Protein AF-A0A4S8J5B4-F1 (afdb_monomer)

Radius of gyration: 14.52 Å; Cα contacts (8 Å, |Δi|>4): 27; chains: 1; bounding box: 27×30×40 Å

Solvent-accessible surface area (backbone atoms only — not comparable to full-atom values): 4295 Å² total; per-residue (Å²): 119,82,79,59,82,87,51,77,75,57,52,81,49,96,84,52,69,43,83,77,57,92,87,46,57,102,60,61,76,79,49,84,88,57,96,80,58,52,70,69,53,55,52,50,48,52,53,52,51,55,51,53,50,47,53,55,52,50,52,58,57,63,73,72,111

Sequence (65 aa):
MVYAMCSVLKSVNPSLKAMVVPQGAHHVDLRYSTKEDPMWLQNVRRKEINIIAGWINQFYADSKL

Secondary structure (DSSP, 8-state):
--GGGGS--S-SSSSS-----TT--TTGGGSPP-TT--HHHHHHHHHHHHHHHHHHHHHHHHTT-

InterPro domains:
  IPR029058 Alpha/Beta hydrolase fold [G3DSA:3.40.50.1820] (2-60)

pLDDT: mean 86.48, std 12.56, range [44.81, 97.38]

Foldseek 3Di:
DVPCPPDDQAQPDPLRGDDDDPPDDPCVLPDDDDPPDDPSSVVVVVVVVVSVVVVVVVVVVVVVD

Mean predicted aligned error: 5.84 Å

Organism: Musa balbisiana (NCBI:txid52838)

Structure (mmCIF, N/CA/C/O backbone):
data_AF-A0A4S8J5B4-F1
#
_entry.id   AF-A0A4S8J5B4-F1
#
loop_
_atom_site.group_PDB
_atom_site.id
_atom_site.type_symbol
_atom_site.label_atom_id
_atom_site.label_alt_id
_atom_site.label_comp_id
_atom_site.label_asym_id
_atom_site.label_entity_id
_atom_site.label_seq_id
_atom_site.pdbx_PDB_ins_code
_atom_site.Cartn_x
_atom_site.Cartn_y
_atom_site.Cartn_z
_atom_site.occupancy
_atom_site.B_iso_or_equiv
_atom_site.auth_seq_id
_atom_site.auth_comp_id
_atom_site.auth_asym_id
_atom_site.auth_atom_id
_atom_site.pdbx_PDB_model_num
ATOM 1 N N . MET A 1 1 ? 8.947 9.080 -12.542 1.00 51.19 1 MET A N 1
ATOM 2 C CA . MET A 1 1 ? 9.654 9.909 -11.539 1.00 51.19 1 MET A CA 1
ATOM 3 C C . MET A 1 1 ? 9.267 11.399 -11.532 1.00 51.19 1 MET A C 1
ATOM 5 O O . MET A 1 1 ? 9.788 12.116 -10.696 1.00 51.19 1 MET A O 1
ATOM 9 N N . VAL A 1 2 ? 8.351 11.882 -12.393 1.00 44.81 2 VAL A N 1
ATOM 10 C CA . VAL A 1 2 ? 7.923 13.306 -12.419 1.00 44.81 2 VAL A CA 1
ATOM 11 C C . VAL A 1 2 ? 6.862 13.632 -11.349 1.00 44.81 2 VAL A C 1
ATOM 13 O O . VAL A 1 2 ? 6.811 14.743 -10.844 1.00 44.81 2 VAL A O 1
ATOM 16 N N . TYR A 1 3 ? 6.063 12.649 -10.926 1.00 52.47 3 TYR A N 1
ATOM 17 C CA . TYR A 1 3 ? 4.926 12.864 -10.017 1.00 52.47 3 TYR A CA 1
ATOM 18 C C . TYR A 1 3 ? 5.261 12.858 -8.517 1.00 52.47 3 TYR A C 1
ATOM 20 O O . TYR A 1 3 ? 4.431 13.255 -7.712 1.00 52.47 3 TYR A O 1
ATOM 28 N N . ALA A 1 4 ? 6.471 12.447 -8.126 1.00 61.31 4 ALA A N 1
ATOM 29 C CA . ALA A 1 4 ? 6.848 12.298 -6.715 1.00 61.31 4 ALA A CA 1
ATOM 30 C C . ALA A 1 4 ? 7.271 13.616 -6.032 1.00 61.31 4 ALA A C 1
ATOM 32 O O . ALA A 1 4 ? 7.447 13.645 -4.818 1.00 61.31 4 ALA A O 1
ATOM 33 N N . MET A 1 5 ? 7.467 14.702 -6.789 1.00 62.59 5 MET A N 1
ATOM 34 C CA . MET A 1 5 ? 8.092 15.930 -6.271 1.00 62.59 5 MET A CA 1
ATOM 35 C C . MET A 1 5 ? 7.195 16.748 -5.332 1.00 62.59 5 MET A C 1
ATOM 37 O O . MET A 1 5 ? 7.711 17.467 -4.484 1.00 62.59 5 MET A O 1
ATOM 41 N N . CYS A 1 6 ? 5.872 16.603 -5.435 1.00 71.50 6 CYS A N 1
ATOM 42 C CA . CYS A 1 6 ? 4.906 17.249 -4.536 1.00 71.50 6 CYS A CA 1
ATOM 43 C C . CYS A 1 6 ? 4.221 16.251 -3.584 1.00 71.50 6 CY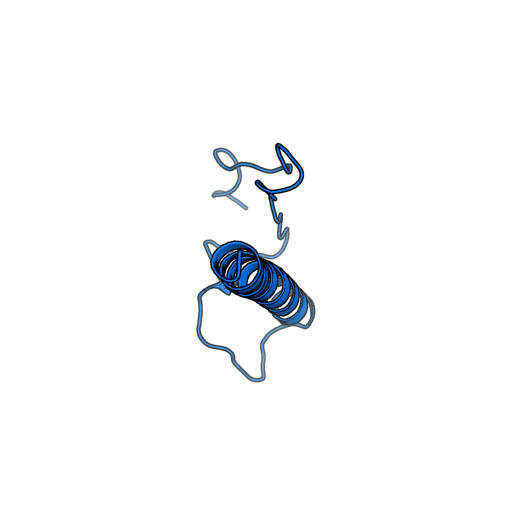S A C 1
ATOM 45 O O . CYS A 1 6 ? 3.185 16.564 -3.004 1.00 71.50 6 CYS A O 1
ATOM 47 N N . SER A 1 7 ? 4.763 15.038 -3.443 1.00 77.62 7 SER A N 1
ATOM 48 C CA . SER A 1 7 ? 4.180 13.970 -2.623 1.00 77.62 7 SER A CA 1
ATOM 49 C C . SER A 1 7 ? 4.840 13.866 -1.245 1.00 77.62 7 SER A C 1
ATOM 51 O O . SER A 1 7 ? 5.954 14.339 -1.022 1.00 77.62 7 SER A O 1
ATOM 53 N N . VAL A 1 8 ? 4.178 13.177 -0.311 1.00 83.94 8 VAL A N 1
ATOM 54 C CA . VAL A 1 8 ? 4.772 12.808 0.981 1.00 83.94 8 VAL A CA 1
ATOM 55 C C . VAL A 1 8 ? 5.702 11.610 0.779 1.00 83.94 8 VAL A C 1
ATOM 57 O O . VAL A 1 8 ? 5.251 10.505 0.490 1.00 83.94 8 VAL A O 1
ATOM 60 N N . LEU A 1 9 ? 7.010 11.825 0.936 1.00 86.81 9 LEU A N 1
ATOM 61 C CA . LEU A 1 9 ? 8.038 10.800 0.690 1.00 86.81 9 LEU A CA 1
ATOM 62 C C . LEU A 1 9 ? 8.556 10.114 1.963 1.00 86.81 9 LEU A C 1
ATOM 64 O O . LEU A 1 9 ? 9.441 9.262 1.898 1.00 86.81 9 LEU A O 1
ATOM 68 N N . LYS A 1 10 ? 8.041 10.491 3.136 1.00 87.94 10 LYS A N 1
ATOM 69 C CA . LYS A 1 10 ? 8.421 9.916 4.432 1.00 87.94 10 LYS A CA 1
ATOM 70 C C . LYS A 1 10 ? 7.202 9.833 5.337 1.00 87.94 10 LYS A C 1
ATOM 72 O O . LYS A 1 10 ? 6.378 10.742 5.337 1.00 87.94 10 LYS A O 1
ATOM 77 N N . SER A 1 11 ? 7.097 8.747 6.099 1.00 89.62 11 SER A N 1
ATOM 78 C CA . SER A 1 11 ? 6.050 8.602 7.110 1.00 89.62 11 SER A CA 1
ATOM 79 C C . SER A 1 11 ? 6.135 9.749 8.110 1.00 89.62 11 SER A C 1
ATOM 81 O O . SER A 1 11 ? 7.224 10.081 8.578 1.00 89.62 11 SER A O 1
ATOM 83 N N . VAL A 1 12 ? 4.989 10.336 8.434 1.00 90.81 12 VAL A N 1
ATOM 84 C CA . VAL A 1 12 ? 4.902 11.492 9.338 1.00 90.81 12 VAL A CA 1
ATOM 85 C C . VAL A 1 12 ? 4.761 11.027 10.787 1.00 90.81 12 VAL A C 1
ATOM 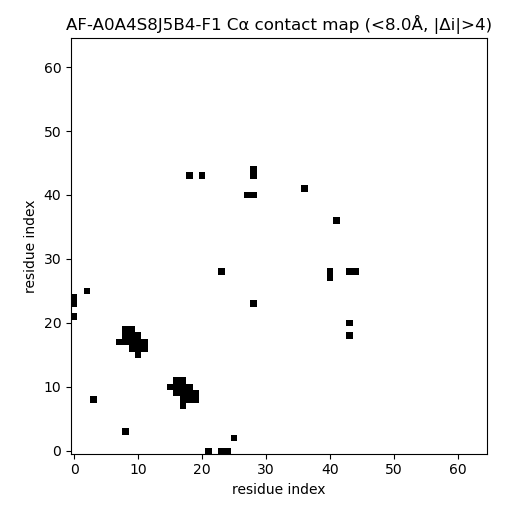87 O O . VAL A 1 12 ? 5.275 11.664 11.699 1.00 90.81 12 VAL A O 1
ATOM 90 N N . ASN A 1 13 ? 4.083 9.897 11.005 1.00 92.19 13 ASN A N 1
ATOM 91 C CA . ASN A 1 13 ? 3.930 9.248 12.306 1.00 92.19 13 ASN A CA 1
ATOM 92 C C . ASN A 1 13 ? 3.606 7.740 12.107 1.00 92.19 13 ASN A C 1
ATOM 94 O O . ASN A 1 13 ? 3.517 7.288 10.959 1.00 92.19 13 ASN A O 1
ATOM 98 N N . PRO A 1 14 ? 3.438 6.936 13.179 1.00 87.62 14 PRO A N 1
ATOM 99 C CA . PRO A 1 14 ? 3.173 5.501 13.049 1.00 87.62 14 PRO A CA 1
ATOM 100 C C . PRO A 1 14 ? 1.891 5.121 12.287 1.00 87.62 14 PRO A C 1
ATOM 102 O O . PRO A 1 14 ? 1.857 4.034 11.706 1.00 87.62 14 PRO A O 1
ATOM 105 N N . SER A 1 15 ? 0.857 5.970 12.265 1.00 87.81 15 SER A N 1
ATOM 106 C CA . SER A 1 15 ? -0.396 5.724 11.535 1.00 87.81 15 SER A CA 1
ATOM 107 C C . SER A 1 15 ? -0.405 6.348 10.134 1.00 87.81 15 SER A C 1
ATOM 109 O O . SER A 1 15 ? -0.934 5.740 9.205 1.00 87.81 15 SER A O 1
ATOM 111 N N . LEU A 1 16 ? 0.249 7.500 9.943 1.00 88.44 16 LEU A N 1
ATOM 112 C CA . LEU A 1 16 ? 0.403 8.185 8.657 1.00 88.44 16 LEU A CA 1
ATOM 113 C C . LEU A 1 16 ? 1.702 7.752 7.960 1.00 88.44 16 LEU A C 1
ATOM 115 O O . LEU A 1 16 ? 2.735 8.433 8.006 1.00 88.44 16 LEU A O 1
ATOM 119 N N . LYS A 1 17 ? 1.637 6.575 7.332 1.00 87.19 17 LYS A N 1
ATOM 120 C CA . LYS A 1 17 ? 2.769 5.926 6.660 1.00 87.19 17 LYS A CA 1
ATOM 121 C C . LYS A 1 17 ? 2.889 6.376 5.205 1.00 87.19 17 LYS A C 1
ATOM 123 O O . LYS A 1 17 ? 1.906 6.353 4.475 1.00 87.19 17 LYS A O 1
ATOM 128 N N . ALA A 1 18 ? 4.104 6.704 4.768 1.00 90.12 18 ALA A N 1
ATOM 129 C CA . ALA A 1 18 ? 4.411 6.912 3.355 1.00 90.12 18 ALA A CA 1
ATOM 130 C C . ALA A 1 18 ? 5.103 5.671 2.782 1.00 90.12 18 ALA A C 1
ATOM 132 O O . ALA A 1 18 ? 6.019 5.125 3.404 1.00 90.12 18 ALA A O 1
ATOM 133 N N . MET A 1 19 ? 4.700 5.248 1.584 1.00 83.94 19 MET A N 1
ATOM 134 C CA . MET A 1 19 ? 5.356 4.169 0.849 1.00 83.94 19 MET A CA 1
ATOM 135 C C . MET A 1 19 ? 5.918 4.720 -0.457 1.00 83.94 19 MET A C 1
ATOM 137 O O . MET A 1 19 ? 5.186 4.999 -1.398 1.00 83.94 19 MET A O 1
ATOM 141 N N . VAL A 1 20 ? 7.236 4.911 -0.500 1.00 83.81 20 VAL A N 1
ATOM 142 C CA . VAL A 1 20 ? 7.916 5.383 -1.709 1.00 8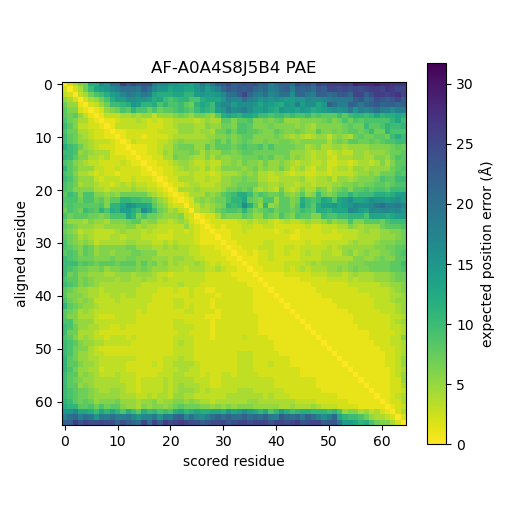3.81 20 VAL A CA 1
ATOM 143 C C . VAL A 1 20 ? 8.302 4.184 -2.554 1.00 83.81 20 VAL A C 1
ATOM 145 O O . VAL A 1 20 ? 8.998 3.282 -2.088 1.00 83.81 20 VAL A O 1
ATOM 148 N N . VAL A 1 21 ? 7.862 4.198 -3.808 1.00 83.00 21 VAL A N 1
ATOM 149 C CA . VAL A 1 21 ? 8.107 3.131 -4.774 1.00 83.00 21 VAL A CA 1
ATOM 150 C C . VAL A 1 21 ? 8.925 3.710 -5.932 1.00 83.00 21 VAL A C 1
ATOM 152 O O . VAL A 1 21 ? 8.350 4.311 -6.838 1.00 83.00 21 VAL A O 1
ATOM 155 N N . PRO A 1 22 ? 10.265 3.571 -5.925 1.00 75.25 22 PRO A N 1
ATOM 156 C CA . PRO A 1 22 ? 11.136 4.218 -6.912 1.00 75.25 22 PRO A CA 1
ATOM 157 C C . PRO A 1 22 ? 10.824 3.828 -8.364 1.00 75.25 22 PRO A C 1
ATOM 159 O O . PRO A 1 22 ? 10.947 4.647 -9.271 1.00 75.25 22 PRO A O 1
ATOM 162 N N . GLN A 1 23 ? 10.397 2.580 -8.576 1.00 76.50 23 GLN A N 1
ATOM 163 C CA . GLN A 1 23 ? 10.036 2.014 -9.880 1.00 76.50 23 GLN A CA 1
ATOM 164 C C . GLN A 1 23 ? 8.564 2.258 -10.257 1.00 76.50 23 GLN A C 1
ATOM 166 O O . GLN A 1 23 ? 8.137 1.900 -11.355 1.00 76.50 23 GLN A O 1
ATOM 171 N N . GLY A 1 24 ? 7.778 2.845 -9.352 1.00 65.94 24 GLY A N 1
ATOM 172 C CA . GLY A 1 24 ? 6.357 3.089 -9.539 1.00 65.94 24 GLY A CA 1
ATOM 173 C C . GLY A 1 24 ? 6.103 4.217 -10.538 1.00 65.94 24 GLY A C 1
ATOM 174 O O . GLY A 1 24 ? 6.624 5.328 -10.409 1.00 65.94 24 GLY A O 1
ATOM 175 N N . ALA A 1 25 ? 5.270 3.939 -11.539 1.00 73.06 25 ALA A N 1
ATOM 176 C CA . ALA A 1 25 ? 4.577 4.988 -12.281 1.00 73.06 25 ALA A CA 1
ATOM 177 C C . ALA A 1 25 ? 3.421 5.559 -11.430 1.00 73.06 25 ALA A C 1
ATOM 179 O O . ALA A 1 25 ? 3.230 5.144 -10.294 1.00 73.06 25 ALA A O 1
ATOM 180 N N . HIS A 1 26 ? 2.647 6.489 -11.996 1.00 79.69 26 HIS A N 1
ATOM 181 C CA . HIS A 1 26 ? 1.649 7.341 -11.322 1.00 79.69 26 HIS A CA 1
ATOM 182 C C . HIS A 1 26 ? 0.906 6.736 -10.102 1.00 79.69 26 HIS A C 1
ATOM 184 O O . HIS A 1 26 ? 0.865 7.384 -9.067 1.00 79.69 26 HIS A O 1
ATO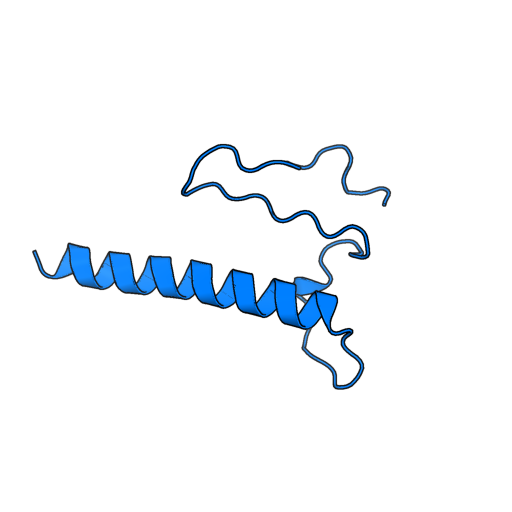M 190 N N . HIS A 1 27 ? 0.346 5.524 -10.205 1.00 86.44 27 HIS A N 1
ATOM 191 C CA . HIS A 1 27 ? -0.289 4.766 -9.102 1.00 86.44 27 HIS A CA 1
ATOM 192 C C . HIS A 1 27 ? -0.504 3.301 -9.532 1.00 86.44 27 HIS A C 1
ATOM 194 O O . HIS A 1 27 ? -1.618 2.785 -9.670 1.00 86.44 27 HIS A O 1
ATOM 200 N N . VAL A 1 28 ? 0.579 2.645 -9.940 1.00 88.69 28 VAL A N 1
ATOM 201 C CA . VAL A 1 28 ? 0.521 1.288 -10.518 1.00 88.69 28 VAL A CA 1
ATOM 202 C C . VAL A 1 28 ? 0.053 0.220 -9.513 1.00 88.69 28 VAL A C 1
ATOM 204 O O . VAL A 1 28 ? -0.551 -0.780 -9.902 1.00 88.69 28 VAL A O 1
ATOM 207 N N . ASP A 1 29 ? 0.247 0.473 -8.226 1.00 89.31 29 ASP A N 1
ATOM 208 C CA . ASP A 1 29 ? -0.323 -0.237 -7.078 1.00 89.31 29 ASP A CA 1
ATOM 209 C C . ASP A 1 29 ? -1.852 -0.373 -7.154 1.00 89.31 29 ASP A C 1
ATOM 211 O O . ASP A 1 29 ? -2.359 -1.461 -6.884 1.00 89.31 29 ASP A O 1
ATOM 215 N N . LEU A 1 30 ? -2.566 0.637 -7.667 1.00 92.88 30 LEU A N 1
ATOM 216 C CA . LEU A 1 30 ? -4.033 0.627 -7.798 1.00 92.88 30 LEU A CA 1
ATOM 217 C C . LEU A 1 30 ? -4.574 -0.116 -9.032 1.00 92.88 30 LEU A C 1
ATOM 219 O O . LEU A 1 30 ? -5.785 -0.284 -9.171 1.00 92.88 30 LEU A O 1
ATOM 223 N N . ARG A 1 31 ? -3.715 -0.523 -9.974 1.00 92.06 31 ARG A N 1
ATOM 224 C CA . ARG A 1 31 ? -4.159 -1.258 -11.173 1.00 92.06 31 ARG A CA 1
ATOM 225 C C . ARG A 1 31 ? -4.501 -2.713 -10.837 1.00 92.06 31 ARG A C 1
ATOM 227 O O . ARG A 1 31 ? -4.025 -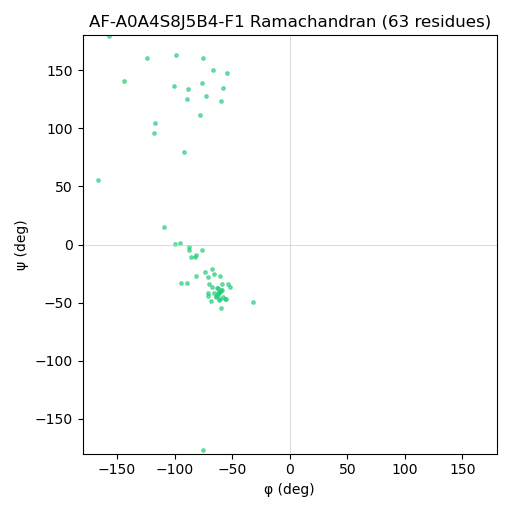3.254 -9.843 1.00 92.06 31 ARG A O 1
ATOM 234 N N . TYR A 1 32 ? -5.281 -3.364 -11.703 1.00 93.75 32 TYR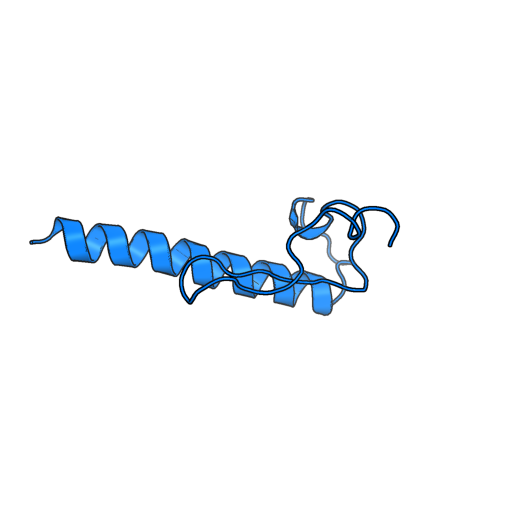 A N 1
ATOM 235 C CA . TYR A 1 32 ? -5.529 -4.805 -11.605 1.00 93.75 32 TYR A CA 1
ATOM 236 C C . TYR A 1 32 ? -4.221 -5.598 -11.574 1.00 93.75 32 TYR A C 1
ATOM 238 O O . TYR A 1 32 ? -3.226 -5.197 -12.184 1.00 93.75 32 TYR A O 1
ATOM 246 N N . SER A 1 33 ? -4.235 -6.725 -10.860 1.00 94.19 33 SER A N 1
ATOM 247 C CA . SER A 1 33 ? -3.079 -7.609 -10.823 1.00 94.19 33 SER A CA 1
ATOM 248 C C . SER A 1 33 ? -2.976 -8.423 -12.107 1.00 94.19 33 SER A C 1
ATOM 250 O O . SER A 1 33 ? -3.979 -8.917 -12.623 1.00 94.19 33 SER A O 1
ATOM 252 N N . THR A 1 34 ? -1.753 -8.564 -12.602 1.00 94.44 34 THR A N 1
ATOM 253 C CA . THR A 1 34 ? -1.405 -9.353 -13.784 1.00 94.44 34 THR A CA 1
ATOM 254 C C . THR A 1 34 ? -0.341 -10.386 -13.420 1.00 94.44 34 THR A C 1
ATOM 256 O O . THR A 1 34 ? 0.342 -10.249 -12.401 1.00 94.44 34 THR A O 1
ATOM 259 N N . LYS A 1 35 ? -0.180 -11.440 -14.230 1.00 93.81 35 LYS A N 1
ATOM 260 C CA . LYS A 1 35 ? 0.858 -12.461 -13.983 1.00 93.81 35 LYS A CA 1
ATOM 261 C C . LYS A 1 35 ? 2.267 -11.894 -14.176 1.00 93.81 35 LYS A C 1
ATOM 263 O O . LYS A 1 35 ? 3.233 -12.437 -13.650 1.00 93.81 35 LYS A O 1
ATOM 268 N N . GLU A 1 36 ? 2.358 -10.796 -14.911 1.00 94.06 36 GLU A N 1
ATOM 269 C CA . GLU A 1 36 ? 3.564 -10.065 -15.262 1.00 94.06 36 GLU A CA 1
ATOM 270 C C . GLU A 1 36 ? 3.941 -9.016 -14.202 1.00 94.06 36 GLU A C 1
ATOM 272 O O . GLU A 1 36 ? 4.972 -8.352 -1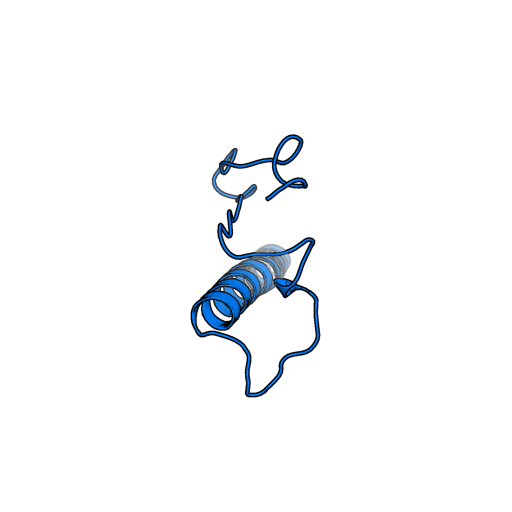4.334 1.00 94.06 36 GLU A O 1
ATOM 277 N N . ASP A 1 37 ? 3.136 -8.857 -13.142 1.00 93.62 37 ASP A N 1
ATOM 278 C CA . ASP A 1 37 ? 3.415 -7.893 -12.082 1.00 93.62 37 ASP A CA 1
ATOM 279 C C . ASP A 1 37 ? 4.765 -8.200 -11.419 1.00 93.62 37 ASP A C 1
ATOM 281 O O . ASP A 1 37 ? 4.964 -9.290 -10.866 1.00 93.62 37 ASP A O 1
ATOM 285 N N . PRO A 1 38 ? 5.697 -7.235 -11.387 1.00 93.69 38 PRO A N 1
ATOM 286 C CA . PRO A 1 38 ? 7.001 -7.467 -10.799 1.00 93.69 38 PRO A CA 1
ATOM 287 C C . PRO A 1 38 ? 6.883 -7.690 -9.288 1.00 93.69 38 PRO A C 1
ATOM 289 O O . PRO A 1 38 ? 6.037 -7.106 -8.608 1.00 93.69 38 PRO A O 1
ATOM 292 N N . MET A 1 39 ? 7.800 -8.482 -8.730 1.00 93.12 39 MET A N 1
ATOM 293 C CA . MET A 1 39 ? 7.798 -8.838 -7.303 1.00 93.12 39 MET A CA 1
ATOM 294 C C . MET A 1 39 ? 7.751 -7.625 -6.363 1.00 93.12 39 MET A C 1
ATOM 296 O O . MET A 1 39 ? 7.129 -7.687 -5.302 1.00 93.12 39 MET A O 1
ATOM 300 N N . TRP A 1 40 ? 8.377 -6.504 -6.738 1.00 92.31 40 TRP A N 1
ATOM 301 C CA . TRP A 1 40 ? 8.330 -5.285 -5.928 1.00 92.31 40 TRP A CA 1
ATOM 302 C C . TRP A 1 40 ? 6.903 -4.726 -5.807 1.00 92.31 40 TRP A C 1
ATOM 304 O O . TRP A 1 40 ? 6.526 -4.286 -4.723 1.00 92.31 40 TRP A O 1
ATOM 314 N N . LEU A 1 41 ? 6.096 -4.800 -6.871 1.00 92.62 41 LEU A N 1
ATOM 315 C CA . LEU A 1 41 ? 4.716 -4.308 -6.899 1.00 92.62 41 L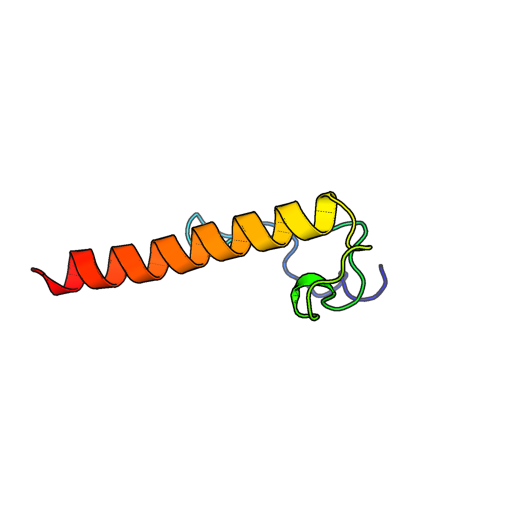EU A CA 1
ATOM 316 C C . LEU A 1 41 ? 3.812 -5.197 -6.048 1.00 92.62 41 LEU A C 1
ATOM 318 O O . LEU A 1 41 ? 3.015 -4.707 -5.249 1.00 92.62 41 LEU A O 1
ATOM 322 N N . GLN A 1 42 ? 4.002 -6.512 -6.148 1.00 94.00 42 GLN A N 1
ATOM 323 C CA . GLN A 1 42 ? 3.296 -7.476 -5.306 1.00 94.00 42 GLN A CA 1
ATOM 324 C C . GLN A 1 42 ? 3.595 -7.248 -3.816 1.00 94.00 42 GLN A C 1
ATOM 326 O O . GLN A 1 42 ? 2.696 -7.299 -2.976 1.00 94.00 42 GLN A O 1
ATOM 331 N N . ASN A 1 43 ? 4.853 -6.952 -3.476 1.00 93.62 43 ASN A N 1
ATOM 332 C CA . ASN A 1 43 ? 5.259 -6.666 -2.101 1.00 93.62 43 ASN A CA 1
ATOM 333 C C . ASN A 1 43 ? 4.671 -5.348 -1.571 1.00 93.62 43 ASN A C 1
ATOM 335 O O . ASN A 1 43 ? 4.316 -5.290 -0.393 1.00 93.62 43 ASN A O 1
ATOM 339 N N . VAL A 1 44 ? 4.558 -4.314 -2.412 1.00 93.56 44 VAL A N 1
ATOM 340 C CA . VAL A 1 44 ? 3.875 -3.049 -2.076 1.00 93.56 44 VAL A CA 1
ATOM 341 C C . VAL A 1 44 ? 2.412 -3.320 -1.730 1.00 93.56 44 VAL A C 1
ATOM 343 O O . VAL A 1 44 ? 2.005 -3.071 -0.595 1.00 93.56 44 VAL A O 1
ATOM 346 N N . ARG A 1 45 ? 1.671 -3.982 -2.627 1.00 95.75 45 ARG A N 1
ATOM 347 C CA . ARG A 1 45 ? 0.255 -4.318 -2.404 1.00 95.75 45 ARG A CA 1
ATOM 348 C C . ARG A 1 45 ? 0.043 -5.186 -1.164 1.00 95.75 45 ARG A C 1
ATOM 350 O O . ARG A 1 45 ? -0.884 -4.964 -0.393 1.00 95.75 45 ARG A O 1
ATOM 357 N N . ARG A 1 46 ? 0.933 -6.152 -0.904 1.00 96.25 46 ARG A N 1
ATOM 358 C CA . ARG A 1 46 ? 0.868 -6.979 0.315 1.00 96.25 46 ARG A CA 1
ATOM 359 C C . ARG A 1 46 ? 1.019 -6.141 1.587 1.00 96.25 46 ARG A C 1
ATOM 361 O O . ARG A 1 46 ? 0.319 -6.385 2.566 1.00 96.25 46 ARG A O 1
ATOM 368 N N . LYS A 1 47 ? 1.923 -5.157 1.588 1.00 95.00 47 LYS A N 1
ATOM 369 C CA . LYS A 1 47 ? 2.092 -4.241 2.726 1.00 95.00 47 LYS A CA 1
ATOM 370 C C . LYS A 1 47 ? 0.851 -3.373 2.930 1.00 95.00 47 LYS A C 1
ATOM 372 O O . LYS A 1 47 ? 0.439 -3.205 4.073 1.00 95.00 47 LYS A O 1
ATOM 377 N N . GLU A 1 48 ? 0.256 -2.865 1.854 1.00 95.44 48 GLU A N 1
ATOM 378 C CA . GLU A 1 48 ? -0.983 -2.074 1.905 1.00 95.44 48 GLU A CA 1
ATOM 379 C C . GLU A 1 48 ? -2.144 -2.885 2.480 1.00 95.44 48 GLU A C 1
ATOM 381 O O . GLU A 1 48 ? -2.783 -2.441 3.432 1.00 95.44 48 GLU A O 1
ATOM 386 N N . ILE A 1 49 ? -2.345 -4.114 1.992 1.00 97.00 49 ILE A N 1
ATOM 387 C CA . ILE A 1 49 ? -3.360 -5.041 2.513 1.00 97.00 49 ILE A CA 1
ATOM 388 C C . ILE A 1 49 ? -3.164 -5.270 4.013 1.00 97.00 49 ILE A C 1
ATOM 390 O O . ILE A 1 49 ? -4.122 -5.167 4.774 1.00 97.00 49 ILE A O 1
ATOM 394 N N . ASN A 1 50 ? -1.931 -5.526 4.461 1.00 96.62 50 ASN A N 1
ATOM 395 C CA . ASN A 1 50 ? -1.646 -5.744 5.881 1.00 96.62 50 ASN A CA 1
ATOM 396 C C . ASN A 1 50 ? -1.964 -4.511 6.743 1.00 96.62 50 ASN A C 1
ATOM 398 O O . ASN A 1 50 ? -2.442 -4.654 7.867 1.00 96.62 50 ASN A O 1
ATOM 402 N N . ILE A 1 51 ? -1.709 -3.303 6.232 1.00 95.69 51 ILE A N 1
ATOM 403 C CA . ILE A 1 51 ? -2.021 -2.052 6.934 1.00 95.69 51 ILE A CA 1
ATOM 404 C C . ILE A 1 51 ? -3.540 -1.859 7.033 1.00 95.69 51 ILE A C 1
ATOM 406 O O . ILE A 1 51 ? -4.045 -1.628 8.130 1.00 95.69 51 ILE A O 1
ATOM 410 N N . ILE A 1 52 ? -4.264 -2.012 5.921 1.00 96.38 52 ILE A N 1
ATOM 411 C CA . ILE A 1 52 ? -5.724 -1.839 5.866 1.00 96.38 52 ILE A CA 1
ATOM 412 C C . ILE A 1 52 ? -6.430 -2.890 6.728 1.00 96.38 52 ILE A C 1
ATOM 414 O O . ILE A 1 52 ? -7.320 -2.554 7.508 1.00 96.38 52 ILE A O 1
ATOM 418 N N . ALA A 1 53 ? -6.003 -4.152 6.650 1.00 97.38 53 ALA A N 1
ATOM 419 C CA . ALA A 1 53 ? -6.513 -5.214 7.513 1.00 97.38 53 ALA A CA 1
ATOM 420 C C . ALA A 1 53 ? -6.259 -4.901 8.995 1.00 97.38 53 ALA A C 1
ATOM 422 O O . ALA A 1 53 ? -7.135 -5.121 9.829 1.00 97.38 53 ALA A O 1
ATOM 423 N N . GLY A 1 54 ? -5.094 -4.330 9.321 1.00 96.06 54 GLY A N 1
ATOM 424 C CA . GLY A 1 54 ? -4.788 -3.830 10.659 1.00 96.06 54 GLY A CA 1
ATOM 425 C C . GLY A 1 54 ? -5.785 -2.773 11.141 1.00 96.06 54 GLY A C 1
ATOM 426 O O . GLY A 1 54 ? -6.271 -2.878 12.263 1.00 96.06 54 GLY A O 1
ATOM 427 N N . TRP A 1 55 ? -6.147 -1.802 10.295 1.00 96.31 55 TRP A N 1
ATOM 428 C CA . TRP A 1 55 ? -7.153 -0.783 10.630 1.00 96.31 55 TRP A CA 1
ATOM 429 C C . TRP A 1 55 ? -8.537 -1.384 10.889 1.00 96.31 55 TRP A C 1
ATOM 431 O O . TRP A 1 55 ? -9.188 -1.023 11.866 1.00 96.31 55 TRP A O 1
ATOM 441 N N . ILE A 1 56 ? -8.969 -2.330 10.051 1.00 96.81 56 ILE A N 1
ATOM 442 C CA . ILE A 1 56 ? -10.262 -3.014 10.209 1.00 96.81 56 ILE A CA 1
ATOM 443 C C . ILE A 1 56 ? -10.287 -3.825 11.511 1.00 96.81 56 ILE A C 1
ATOM 445 O O . ILE A 1 56 ? -11.251 -3.754 12.272 1.00 96.81 56 ILE A O 1
ATOM 449 N N . ASN A 1 57 ? -9.216 -4.569 11.796 1.00 96.56 57 ASN A N 1
ATOM 450 C CA . ASN A 1 57 ? -9.103 -5.349 13.027 1.00 96.56 57 ASN A CA 1
ATOM 451 C C . ASN A 1 57 ? -9.117 -4.452 14.269 1.00 96.56 57 ASN A C 1
ATOM 453 O O . ASN A 1 57 ? -9.798 -4.782 15.238 1.00 96.56 57 ASN A O 1
ATOM 457 N N . GLN A 1 58 ? -8.411 -3.318 14.225 1.00 95.50 58 GLN A N 1
ATOM 458 C CA . GLN A 1 58 ? -8.404 -2.337 15.308 1.00 95.50 58 GLN A CA 1
ATOM 459 C C . GLN A 1 58 ? -9.813 -1.789 15.560 1.00 95.50 58 GLN A C 1
ATOM 461 O O . GL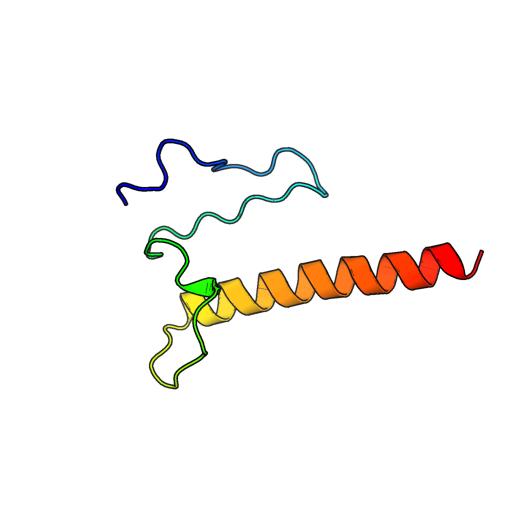N A 1 58 ? -10.277 -1.813 16.693 1.00 95.50 58 GLN A O 1
ATOM 466 N N . PHE A 1 59 ? -10.535 -1.402 14.503 1.00 95.81 59 PHE A N 1
ATOM 467 C CA . PHE A 1 59 ? -11.916 -0.930 14.617 1.00 95.81 59 PHE A CA 1
ATOM 468 C C . PHE A 1 59 ? -12.829 -1.942 15.327 1.00 95.81 59 PHE A C 1
ATOM 470 O O . PHE A 1 59 ? -13.573 -1.574 16.237 1.00 95.81 59 PHE A O 1
ATOM 477 N N . TYR A 1 60 ? -12.761 -3.225 14.954 1.00 96.31 60 TYR A N 1
ATOM 478 C CA . TYR A 1 60 ? -13.563 -4.268 15.603 1.00 96.31 60 TYR A CA 1
ATOM 479 C C . TYR A 1 60 ? -13.116 -4.592 17.032 1.00 96.31 60 TYR A C 1
ATOM 481 O O . TYR A 1 60 ? -13.938 -5.062 17.815 1.00 96.31 60 TYR A O 1
ATOM 489 N N . ALA A 1 61 ? -11.841 -4.399 17.370 1.00 95.00 61 ALA A N 1
ATOM 490 C CA . ALA A 1 61 ? -11.357 -4.551 18.738 1.00 95.00 61 ALA A CA 1
ATOM 491 C C . ALA A 1 61 ? -11.869 -3.410 19.629 1.00 95.00 61 ALA A C 1
ATOM 493 O O . ALA A 1 61 ? -12.388 -3.674 20.710 1.00 95.00 61 ALA A O 1
ATOM 494 N N . ASP A 1 62 ? -11.806 -2.174 19.133 1.00 93.94 62 ASP A N 1
ATOM 495 C CA . ASP A 1 62 ? -12.247 -0.981 19.861 1.00 93.94 62 ASP A CA 1
ATOM 496 C C . ASP A 1 62 ? -13.774 -0.927 20.012 1.00 93.94 62 ASP A C 1
ATOM 498 O O . ASP A 1 62 ? -14.275 -0.497 21.042 1.00 93.94 62 ASP A O 1
ATOM 502 N N . SER A 1 63 ? -14.525 -1.415 19.018 1.00 85.56 63 SER A N 1
ATOM 503 C CA . SER A 1 63 ? -16.001 -1.448 19.045 1.00 85.56 63 SER A CA 1
ATOM 504 C C . SER A 1 63 ? -16.592 -2.556 19.930 1.00 85.56 63 SER A C 1
ATOM 506 O O . SER A 1 63 ? -17.812 -2.672 20.031 1.00 85.56 63 SER A O 1
ATOM 508 N N . LYS A 1 64 ? -15.753 -3.429 20.502 1.00 71.88 64 LYS A N 1
ATOM 509 C CA . LYS A 1 64 ? -16.158 -4.479 21.456 1.00 71.88 64 LYS A CA 1
ATOM 510 C C . LYS A 1 64 ? -15.994 -4.049 22.921 1.00 71.88 64 LYS A C 1
ATOM 512 O O . LYS A 1 64 ? -16.238 -4.871 23.805 1.00 71.88 64 LYS A O 1
ATOM 517 N N . LEU A 1 65 ? -15.556 -2.811 23.154 1.00 54.50 65 LEU A N 1
ATOM 518 C CA . LEU A 1 65 ? -15.569 -2.124 24.449 1.00 54.50 65 LEU A CA 1
ATOM 519 C C . LEU A 1 65 ? -16.923 -1.441 24.668 1.00 54.50 65 LEU A C 1
ATOM 521 O O . LEU A 1 65 ? -17.344 -1.393 25.844 1.00 54.50 65 LEU A O 1
#